Protein AF-A0A0M2K9Y0-F1 (afdb_monomer_lite)

Structure (mmCIF, N/CA/C/O backbone):
data_AF-A0A0M2K9Y0-F1
#
_entry.id   AF-A0A0M2K9Y0-F1
#
loop_
_atom_site.group_PDB
_atom_site.id
_atom_site.type_symbol
_atom_site.label_atom_id
_atom_site.label_alt_id
_atom_site.label_comp_id
_atom_site.label_asym_id
_atom_site.label_entity_id
_atom_site.label_seq_id
_atom_site.pdbx_PDB_ins_code
_atom_site.Cartn_x
_atom_site.Cartn_y
_atom_site.Cartn_z
_atom_site.occupancy
_atom_site.B_iso_or_equiv
_atom_site.auth_seq_id
_atom_site.auth_comp_id
_atom_site.auth_asym_id
_atom_site.auth_atom_id
_atom_site.pdbx_PDB_model_num
ATOM 1 N N . MET A 1 1 ? 12.605 -14.183 -4.926 1.00 55.97 1 MET A N 1
ATOM 2 C CA . MET A 1 1 ? 11.621 -13.102 -4.736 1.00 55.97 1 MET A CA 1
ATOM 3 C C . MET A 1 1 ? 12.272 -12.080 -3.832 1.00 55.97 1 MET A C 1
ATOM 5 O O . MET A 1 1 ? 12.759 -12.488 -2.782 1.00 55.97 1 MET A O 1
ATOM 9 N N . ALA A 1 2 ? 12.395 -10.829 -4.276 1.00 66.50 2 ALA A N 1
ATOM 10 C CA . ALA A 1 2 ? 12.900 -9.761 -3.421 1.00 66.50 2 ALA A CA 1
ATOM 11 C C . ALA A 1 2 ? 11.854 -9.487 -2.333 1.00 66.50 2 ALA A C 1
ATOM 13 O O . ALA A 1 2 ? 10.658 -9.453 -2.622 1.00 66.50 2 ALA A O 1
ATOM 14 N N . ALA A 1 3 ? 12.289 -9.396 -1.080 1.00 82.62 3 ALA A N 1
ATOM 15 C CA . ALA A 1 3 ? 11.412 -8.956 -0.004 1.00 82.62 3 ALA A CA 1
ATOM 16 C C . ALA A 1 3 ? 11.192 -7.439 -0.132 1.00 82.62 3 ALA A C 1
ATOM 18 O O . ALA A 1 3 ? 12.059 -6.735 -0.644 1.00 82.62 3 ALA A O 1
ATOM 19 N N . LEU A 1 4 ? 10.020 -6.955 0.284 1.00 89.31 4 LEU A N 1
ATOM 20 C CA . LEU A 1 4 ? 9.705 -5.529 0.232 1.00 89.31 4 LEU A CA 1
ATOM 21 C C . LEU A 1 4 ? 10.547 -4.768 1.256 1.00 89.31 4 LEU A C 1
ATOM 23 O O . LEU A 1 4 ? 10.707 -5.211 2.396 1.00 89.31 4 LEU A O 1
ATOM 27 N N . THR A 1 5 ? 11.033 -3.597 0.866 1.00 92.94 5 THR A N 1
ATOM 28 C CA . THR A 1 5 ? 11.694 -2.672 1.789 1.00 92.94 5 THR A CA 1
ATOM 29 C C . THR A 1 5 ? 10.695 -2.128 2.807 1.00 92.94 5 THR A C 1
ATOM 31 O O . THR A 1 5 ? 9.479 -2.114 2.586 1.00 92.94 5 THR A O 1
ATOM 34 N N . ARG A 1 6 ? 11.204 -1.605 3.927 1.00 93.75 6 ARG A N 1
ATOM 35 C CA . ARG A 1 6 ? 10.349 -0.961 4.933 1.00 93.75 6 ARG A CA 1
ATOM 36 C C . ARG A 1 6 ? 9.558 0.217 4.358 1.00 93.75 6 ARG A C 1
ATOM 38 O O . ARG A 1 6 ? 8.372 0.321 4.631 1.00 93.75 6 ARG A O 1
ATOM 45 N N . ALA A 1 7 ? 10.178 1.025 3.499 1.00 92.94 7 ALA A N 1
ATOM 46 C CA . ALA A 1 7 ? 9.509 2.151 2.850 1.00 92.94 7 ALA A CA 1
ATOM 47 C C . ALA A 1 7 ? 8.328 1.708 1.967 1.00 92.94 7 ALA A C 1
ATOM 49 O O . ALA A 1 7 ? 7.279 2.345 1.983 1.00 92.94 7 ALA A O 1
ATOM 50 N N . GLN A 1 8 ? 8.469 0.596 1.237 1.00 94.12 8 GLN A N 1
ATOM 51 C CA . GLN A 1 8 ? 7.370 0.040 0.439 1.00 94.12 8 GLN A CA 1
ATOM 52 C C . GLN A 1 8 ? 6.230 -0.484 1.320 1.00 94.12 8 GLN A C 1
ATOM 54 O O . GLN A 1 8 ? 5.065 -0.298 0.986 1.00 94.12 8 GLN A O 1
ATOM 59 N N . ILE A 1 9 ? 6.546 -1.119 2.453 1.00 95.94 9 ILE A N 1
ATOM 60 C CA . ILE A 1 9 ? 5.533 -1.586 3.413 1.00 95.94 9 ILE A CA 1
ATOM 61 C C . ILE A 1 9 ? 4.781 -0.397 4.023 1.00 95.94 9 ILE A C 1
ATOM 63 O O . ILE A 1 9 ? 3.552 -0.430 4.082 1.00 95.94 9 ILE A O 1
ATOM 67 N N . ASP A 1 10 ? 5.497 0.660 4.410 1.00 96.00 10 ASP A N 1
ATOM 68 C CA . ASP A 1 10 ? 4.901 1.880 4.963 1.00 96.00 10 ASP A CA 1
ATOM 69 C C . ASP A 1 10 ? 3.976 2.564 3.936 1.00 96.00 10 ASP A C 1
ATOM 71 O O . ASP A 1 10 ? 2.878 3.001 4.282 1.00 96.00 10 ASP A O 1
ATOM 75 N N . GLU A 1 11 ? 4.364 2.598 2.655 1.00 96.06 11 GLU A N 1
ATOM 76 C CA . GLU A 1 11 ? 3.519 3.115 1.570 1.00 96.06 11 GLU A CA 1
ATOM 77 C C . GLU A 1 11 ? 2.243 2.281 1.370 1.00 96.06 11 GLU A C 1
ATOM 79 O O . GLU A 1 11 ? 1.153 2.836 1.205 1.00 96.06 11 GLU A O 1
ATOM 84 N N . ILE A 1 12 ? 2.354 0.948 1.395 1.00 97.19 12 ILE A N 1
ATOM 85 C CA . ILE A 1 12 ? 1.192 0.051 1.306 1.00 97.19 12 ILE A CA 1
ATOM 86 C C . ILE A 1 12 ? 0.241 0.321 2.474 1.00 97.19 12 ILE A C 1
ATOM 88 O O . ILE A 1 12 ? -0.965 0.459 2.261 1.00 97.19 12 ILE A O 1
ATOM 92 N N . GLN A 1 13 ? 0.781 0.430 3.689 1.00 97.44 13 GLN A N 1
ATOM 93 C CA . GLN A 1 13 ? -0.003 0.690 4.889 1.00 97.44 13 GLN A CA 1
ATOM 94 C C . GLN A 1 13 ? 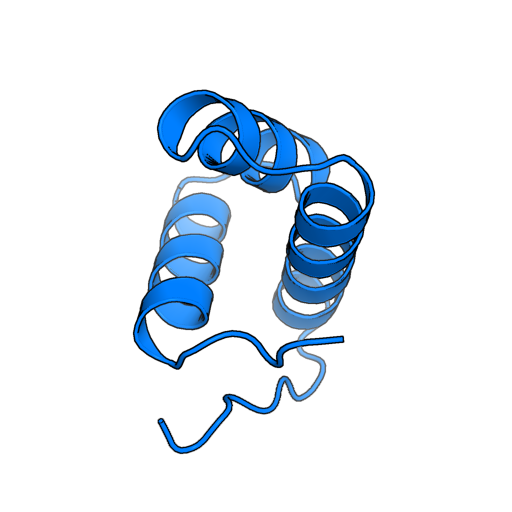-0.718 2.044 4.819 1.00 97.44 13 GLN A C 1
ATOM 96 O O . GLN A 1 13 ? -1.921 2.101 5.059 1.00 97.44 13 GLN A O 1
ATOM 101 N N . GLN A 1 14 ? -0.030 3.105 4.392 1.00 97.69 14 GLN A N 1
ATOM 102 C CA . GLN A 1 14 ? -0.639 4.425 4.227 1.00 97.69 14 GLN A CA 1
ATOM 103 C C . GLN A 1 14 ? -1.850 4.389 3.282 1.00 97.69 14 GLN A C 1
ATOM 105 O O . GLN A 1 14 ? -2.895 4.963 3.580 1.00 97.69 14 GLN A O 1
ATOM 110 N N . ARG A 1 15 ? -1.741 3.696 2.144 1.00 97.50 15 ARG A N 1
ATOM 111 C CA . ARG A 1 15 ? -2.841 3.609 1.169 1.00 97.50 15 ARG A CA 1
ATOM 112 C C . ARG A 1 15 ? -4.030 2.798 1.697 1.00 97.50 15 ARG A C 1
ATOM 114 O O . ARG A 1 15 ? -5.175 3.103 1.364 1.00 97.50 15 ARG A O 1
ATOM 121 N N . LEU A 1 16 ? -3.778 1.779 2.522 1.00 97.94 16 LEU A N 1
ATOM 122 C CA . LEU A 1 16 ? -4.838 1.051 3.230 1.00 97.94 16 LEU A CA 1
ATOM 123 C C . LEU A 1 16 ? -5.538 1.958 4.253 1.00 97.94 16 LEU A C 1
ATOM 125 O O . LEU A 1 16 ? -6.767 1.961 4.310 1.00 97.94 16 LEU A O 1
ATOM 1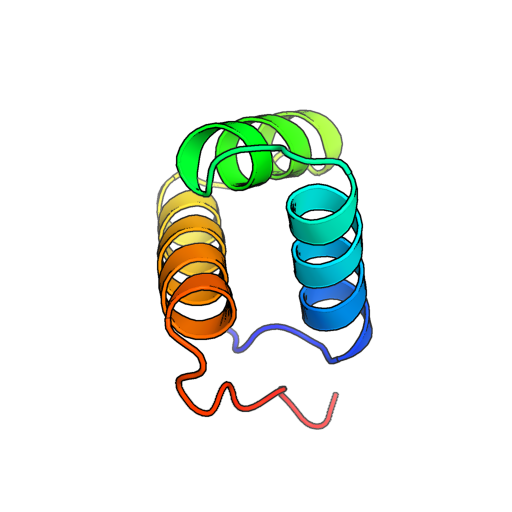29 N N . ASP A 1 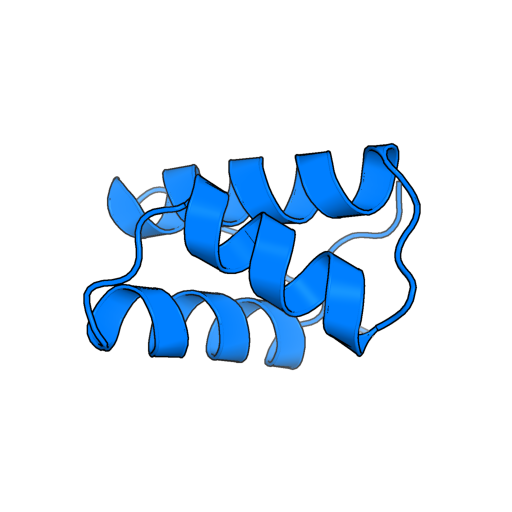17 ? -4.783 2.776 4.991 1.00 97.62 17 ASP A N 1
ATOM 130 C CA . ASP A 1 17 ? -5.326 3.757 5.943 1.00 97.62 17 ASP A CA 1
ATOM 131 C C . ASP A 1 17 ? -6.174 4.840 5.242 1.00 97.62 17 ASP A C 1
ATOM 133 O O . ASP A 1 17 ? -7.145 5.346 5.808 1.00 97.62 17 ASP A O 1
ATOM 137 N N . GLU A 1 18 ? -5.870 5.152 3.977 1.00 97.19 18 GLU A N 1
ATOM 138 C CA . GLU A 1 18 ? -6.684 6.009 3.099 1.00 97.19 18 GLU A CA 1
ATOM 139 C C . GLU A 1 18 ? -7.972 5.322 2.588 1.00 97.19 18 GLU A C 1
ATOM 141 O O . GLU A 1 18 ? -8.798 5.953 1.923 1.00 97.19 18 GLU A O 1
ATOM 146 N N . GLY A 1 19 ? -8.186 4.045 2.922 1.00 97.69 19 GLY A N 1
ATOM 147 C CA . G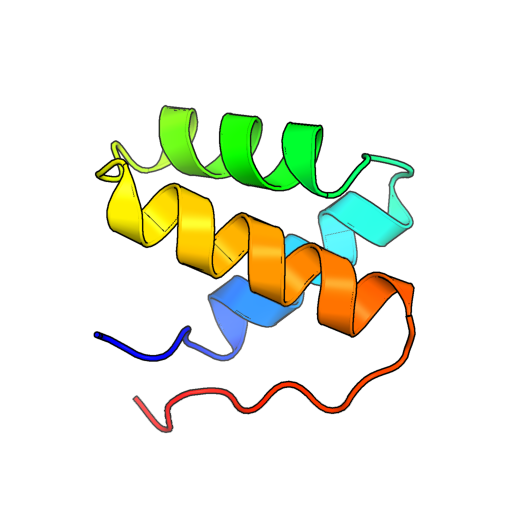LY A 1 19 ? -9.394 3.278 2.611 1.00 97.69 19 GLY A CA 1
ATOM 148 C C . GLY A 1 19 ? -9.340 2.495 1.297 1.00 97.69 19 GLY A C 1
ATOM 149 O O . GLY A 1 19 ? -10.378 2.022 0.828 1.00 97.69 19 GLY A O 1
ATOM 150 N N . MET A 1 20 ? -8.162 2.354 0.680 1.00 98.31 20 MET A N 1
ATOM 151 C CA . MET A 1 20 ? -8.002 1.515 -0.510 1.00 98.31 20 MET A CA 1
ATOM 152 C C . MET A 1 20 ? -8.084 0.022 -0.158 1.00 98.31 20 MET A C 1
ATOM 154 O O . MET A 1 20 ? -7.693 -0.397 0.928 1.00 98.31 20 MET A O 1
ATOM 158 N N . THR A 1 21 ? -8.555 -0.807 -1.096 1.00 98.38 21 THR A N 1
ATOM 159 C CA . THR A 1 21 ? -8.493 -2.272 -0.944 1.00 98.38 21 THR A CA 1
ATOM 160 C C . THR A 1 21 ? -7.102 -2.800 -1.316 1.00 98.38 21 THR A C 1
ATOM 162 O O . THR A 1 21 ? -6.408 -2.152 -2.106 1.00 98.38 21 THR A O 1
ATOM 165 N N . PRO A 1 22 ? -6.693 -3.989 -0.833 1.00 98.31 22 PRO A N 1
ATOM 166 C CA . PRO A 1 22 ? -5.422 -4.613 -1.212 1.00 98.31 22 PRO A CA 1
ATOM 167 C C . PRO A 1 22 ? -5.178 -4.695 -2.728 1.00 98.31 22 PRO A C 1
ATOM 169 O O . PRO A 1 22 ? -4.068 -4.436 -3.193 1.00 98.31 22 PRO A O 1
ATOM 172 N N . GLU A 1 23 ? -6.212 -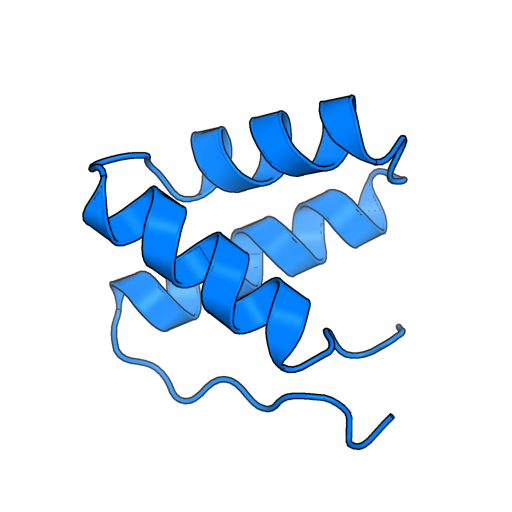4.993 -3.520 1.00 98.06 23 GLU A N 1
ATOM 173 C CA . GLU A 1 23 ? -6.144 -4.985 -4.988 1.00 98.06 23 GLU A CA 1
ATOM 174 C C . GLU A 1 23 ? -5.863 -3.589 -5.527 1.00 98.06 23 GLU A C 1
ATOM 176 O O . GLU A 1 23 ? -4.968 -3.412 -6.348 1.00 98.06 23 GLU A O 1
ATOM 181 N N . ALA A 1 24 ? -6.607 -2.589 -5.049 1.00 98.12 24 ALA A N 1
ATOM 182 C CA . ALA A 1 24 ? -6.456 -1.218 -5.506 1.00 98.12 24 ALA A CA 1
ATOM 183 C C . ALA A 1 24 ? -5.068 -0.659 -5.160 1.00 98.12 24 ALA A C 1
ATOM 185 O O . ALA A 1 24 ? -4.501 0.098 -5.951 1.00 98.12 24 ALA A O 1
ATOM 186 N N . VAL A 1 25 ? -4.507 -1.039 -4.006 1.00 97.94 25 VAL A N 1
ATOM 187 C CA . VAL A 1 25 ? -3.137 -0.682 -3.619 1.00 97.94 25 VAL A CA 1
ATOM 188 C C . VAL A 1 25 ? -2.133 -1.292 -4.592 1.00 97.94 25 VAL A C 1
ATOM 190 O O . VAL A 1 25 ? -1.337 -0.548 -5.166 1.00 97.94 25 VAL A O 1
ATOM 193 N N . ALA A 1 26 ? -2.203 -2.604 -4.827 1.00 96.94 26 ALA A N 1
ATOM 194 C CA . ALA A 1 26 ? -1.285 -3.308 -5.719 1.00 96.94 26 ALA A CA 1
ATOM 195 C C . ALA A 1 26 ? -1.358 -2.794 -7.163 1.00 96.94 26 ALA A C 1
ATOM 197 O O . ALA A 1 26 ? -0.328 -2.492 -7.761 1.00 96.94 26 ALA A O 1
ATOM 198 N N . ASP A 1 27 ? -2.566 -2.591 -7.685 1.00 95.81 27 ASP A N 1
ATOM 199 C CA . ASP A 1 27 ? -2.790 -2.029 -9.017 1.00 95.81 27 ASP A CA 1
ATOM 200 C C . ASP A 1 27 ? -2.256 -0.596 -9.134 1.00 95.81 27 ASP A C 1
ATOM 202 O O . ASP A 1 27 ? -1.735 -0.189 -10.174 1.00 95.81 27 ASP A O 1
ATOM 206 N N . SER A 1 28 ? -2.408 0.203 -8.076 1.00 95.06 28 SER A N 1
ATOM 207 C CA . SER A 1 28 ? -1.933 1.584 -8.053 1.00 95.06 28 SER A CA 1
ATOM 208 C C . SER A 1 28 ? -0.406 1.655 -7.992 1.00 95.06 28 SER A C 1
ATOM 210 O O . SER A 1 28 ? 0.191 2.395 -8.772 1.00 95.06 28 SER A O 1
ATOM 212 N N . ILE A 1 29 ? 0.241 0.881 -7.111 1.00 94.44 29 ILE A N 1
ATOM 213 C CA . ILE A 1 29 ? 1.711 0.840 -7.021 1.00 94.44 29 ILE A CA 1
ATOM 214 C C . ILE A 1 29 ? 2.297 0.247 -8.305 1.00 94.44 29 ILE A C 1
ATOM 216 O O . ILE A 1 29 ? 3.194 0.848 -8.890 1.00 94.44 29 ILE A O 1
ATOM 220 N N . GLY A 1 30 ? 1.739 -0.863 -8.797 1.00 93.06 30 GLY A N 1
ATOM 221 C CA . GLY A 1 30 ? 2.203 -1.535 -10.010 1.00 93.06 30 GLY A CA 1
ATOM 222 C C . GLY A 1 30 ? 2.233 -0.621 -11.231 1.00 93.06 30 GLY A C 1
ATOM 223 O O . GLY A 1 30 ? 3.226 -0.591 -11.949 1.00 93.06 30 GLY A O 1
ATOM 224 N N . ARG A 1 31 ? 1.195 0.207 -11.423 1.00 90.94 31 ARG A N 1
ATOM 225 C CA . ARG A 1 31 ? 1.170 1.198 -12.514 1.00 90.94 31 ARG A CA 1
ATOM 226 C C . ARG A 1 31 ? 2.180 2.332 -12.345 1.00 90.94 31 ARG A C 1
ATOM 228 O O . ARG A 1 31 ? 2.661 2.849 -13.345 1.00 90.94 31 ARG A O 1
ATOM 235 N N . LEU A 1 32 ? 2.438 2.775 -11.114 1.00 92.06 32 LEU A N 1
ATOM 236 C CA . LEU A 1 32 ? 3.340 3.901 -10.846 1.00 92.06 32 LEU A CA 1
ATOM 237 C C . LEU A 1 32 ? 4.814 3.502 -10.946 1.00 92.06 32 LEU A C 1
ATOM 239 O O . LEU A 1 32 ? 5.627 4.309 -11.387 1.00 92.06 32 LEU A O 1
ATOM 243 N N . ALA A 1 33 ? 5.137 2.279 -10.531 1.00 88.75 33 ALA A N 1
ATOM 244 C CA . ALA A 1 33 ? 6.501 1.766 -10.456 1.00 88.75 33 ALA A CA 1
ATOM 245 C C . ALA A 1 33 ? 6.876 0.814 -11.609 1.00 88.75 33 ALA A C 1
ATOM 247 O O . ALA A 1 33 ? 7.986 0.296 -11.599 1.00 88.75 33 ALA A O 1
ATOM 248 N N . ASP A 1 34 ? 5.986 0.620 -12.593 1.00 90.94 34 ASP A N 1
ATOM 249 C CA . ASP A 1 34 ? 6.175 -0.287 -13.742 1.00 90.94 34 ASP A CA 1
ATOM 250 C C . ASP A 1 34 ? 6.583 -1.707 -13.311 1.00 90.94 34 ASP A C 1
ATOM 252 O O . ASP A 1 34 ? 7.556 -2.282 -13.795 1.00 90.94 34 ASP A O 1
ATOM 256 N N . LEU A 1 35 ? 5.853 -2.241 -12.328 1.00 90.00 35 LEU A N 1
ATOM 257 C CA . LEU A 1 35 ? 6.156 -3.536 -11.720 1.00 90.00 35 LEU A CA 1
ATOM 258 C C . LEU A 1 35 ? 5.697 -4.700 -12.591 1.00 90.00 35 LEU A C 1
ATOM 260 O O . LEU A 1 35 ? 4.675 -4.620 -13.282 1.00 90.00 35 LEU A O 1
ATOM 264 N N . ASP A 1 36 ? 6.403 -5.821 -12.476 1.00 92.31 36 ASP A N 1
ATOM 265 C CA . ASP A 1 36 ? 5.963 -7.063 -13.094 1.00 92.31 36 ASP A CA 1
ATOM 266 C C . ASP A 1 36 ? 4.781 -7.710 -12.341 1.00 92.31 36 ASP A C 1
ATOM 268 O O . ASP A 1 36 ? 4.414 -7.346 -11.219 1.00 92.31 36 ASP A O 1
ATOM 272 N N . GLU A 1 37 ? 4.136 -8.690 -12.979 1.00 91.62 37 GLU A N 1
ATOM 273 C CA . GLU A 1 37 ? 2.957 -9.359 -12.413 1.00 91.62 37 GLU A CA 1
ATOM 274 C C . GLU A 1 37 ? 3.259 -10.048 -11.071 1.00 91.62 37 GLU A C 1
ATOM 276 O O . GLU A 1 37 ? 2.401 -10.101 -10.186 1.00 91.62 37 GLU A O 1
ATOM 281 N N . LEU A 1 38 ? 4.479 -10.555 -10.890 1.00 92.38 38 LEU A N 1
ATOM 282 C CA . LEU A 1 38 ? 4.878 -11.253 -9.674 1.00 92.38 38 LEU A CA 1
ATOM 283 C C . LEU A 1 38 ? 5.107 -10.266 -8.522 1.00 92.38 38 LEU A C 1
ATOM 285 O O . LEU A 1 38 ? 4.687 -10.533 -7.396 1.00 92.38 38 LEU A O 1
ATOM 289 N N . GLU A 1 39 ? 5.692 -9.106 -8.796 1.00 92.62 39 GLU A N 1
ATOM 290 C CA . GLU A 1 39 ? 5.843 -8.002 -7.848 1.00 92.62 39 GLU A CA 1
ATOM 291 C C . GLU A 1 39 ? 4.485 -7.433 -7.415 1.00 92.62 39 GLU A C 1
ATOM 293 O O . GLU A 1 39 ? 4.253 -7.218 -6.222 1.00 92.62 39 GLU A O 1
ATOM 298 N N . VAL A 1 40 ? 3.537 -7.284 -8.347 1.00 94.69 40 VAL A N 1
ATOM 299 C CA . VAL A 1 40 ? 2.154 -6.889 -8.027 1.00 94.69 40 VAL A CA 1
ATOM 300 C C . VAL A 1 40 ? 1.489 -7.910 -7.098 1.00 94.69 40 VAL A C 1
ATOM 302 O O . VAL A 1 40 ? 0.811 -7.531 -6.139 1.00 94.69 40 VAL A O 1
ATOM 305 N N . VAL A 1 41 ? 1.702 -9.211 -7.328 1.00 95.19 41 VAL A N 1
ATOM 306 C CA . VAL A 1 41 ? 1.192 -10.271 -6.443 1.00 95.19 41 VAL A CA 1
ATOM 307 C C . VAL A 1 41 ? 1.793 -10.170 -5.041 1.00 95.19 41 VAL A C 1
ATOM 309 O O . VAL A 1 41 ? 1.052 -10.314 -4.066 1.00 95.19 41 VAL A O 1
ATOM 312 N N . VAL A 1 42 ? 3.096 -9.897 -4.926 1.00 94.88 42 VAL A N 1
ATOM 313 C CA . VAL A 1 42 ? 3.767 -9.708 -3.629 1.00 94.88 42 VAL A CA 1
ATOM 314 C C . VAL A 1 42 ? 3.147 -8.536 -2.872 1.00 94.88 42 VAL A C 1
ATOM 316 O O . VAL A 1 42 ? 2.731 -8.712 -1.730 1.00 94.88 42 VAL A O 1
ATOM 319 N N . ILE A 1 43 ? 2.989 -7.379 -3.520 1.00 95.75 43 ILE A N 1
ATOM 320 C CA . ILE A 1 43 ? 2.363 -6.199 -2.908 1.00 95.75 43 ILE A CA 1
ATOM 321 C C . ILE A 1 43 ? 0.935 -6.500 -2.461 1.00 95.75 43 ILE A C 1
ATOM 323 O O . ILE A 1 43 ? 0.560 -6.162 -1.340 1.00 95.75 43 ILE A O 1
ATOM 327 N N . ARG A 1 44 ? 0.138 -7.165 -3.306 1.00 97.25 44 ARG A N 1
ATOM 328 C CA . ARG A 1 44 ? -1.242 -7.524 -2.962 1.00 97.25 44 ARG A CA 1
ATOM 329 C C . ARG A 1 44 ? -1.295 -8.444 -1.745 1.00 97.25 44 ARG A C 1
ATOM 331 O O . ARG A 1 44 ? -2.107 -8.213 -0.856 1.00 97.25 44 ARG A O 1
ATOM 338 N N . SER A 1 45 ? -0.437 -9.463 -1.695 1.00 96.50 45 SER A N 1
ATOM 339 C CA . SER A 1 45 ? -0.347 -10.369 -0.544 1.00 96.50 45 SER A CA 1
ATOM 340 C C . SER A 1 45 ? 0.034 -9.609 0.723 1.00 96.50 45 SER A C 1
ATOM 342 O O . SER A 1 45 ? -0.629 -9.753 1.742 1.00 96.50 45 SER A O 1
ATOM 344 N N . THR A 1 46 ? 1.040 -8.737 0.646 1.00 96.44 46 THR A N 1
ATOM 345 C CA . THR A 1 46 ? 1.454 -7.904 1.779 1.00 96.44 46 THR A CA 1
ATOM 346 C C . THR A 1 46 ? 0.342 -6.970 2.248 1.00 96.44 46 THR A C 1
ATOM 348 O O . THR A 1 46 ? 0.144 -6.811 3.448 1.00 96.44 46 THR A O 1
ATOM 351 N N . ALA A 1 47 ? -0.422 -6.380 1.329 1.00 97.75 47 ALA A N 1
ATOM 352 C CA . ALA A 1 47 ? -1.555 -5.535 1.684 1.00 97.75 47 ALA A CA 1
ATOM 353 C C . ALA A 1 47 ? -2.662 -6.324 2.409 1.00 97.75 47 ALA A C 1
ATOM 355 O O . ALA A 1 47 ? -3.261 -5.809 3.350 1.00 97.75 47 ALA A O 1
ATOM 356 N N . TYR A 1 48 ? -2.902 -7.580 2.020 1.00 98.19 48 TYR A N 1
ATOM 357 C CA . TYR A 1 48 ? -3.796 -8.481 2.752 1.00 98.19 48 TYR A CA 1
ATOM 358 C C . TYR A 1 48 ? -3.282 -8.806 4.153 1.00 98.19 48 TYR A C 1
ATOM 360 O O . TYR A 1 48 ? -4.058 -8.760 5.106 1.00 98.19 48 TYR A O 1
ATOM 368 N N . ASP A 1 49 ? -1.994 -9.113 4.282 1.00 97.44 49 ASP A N 1
ATOM 369 C CA . ASP A 1 49 ? -1.381 -9.414 5.575 1.00 97.44 49 ASP A CA 1
ATOM 370 C C . ASP A 1 49 ? -1.521 -8.215 6.527 1.00 97.44 49 ASP A C 1
ATOM 372 O O . ASP A 1 49 ? -2.030 -8.362 7.636 1.00 97.44 49 ASP A O 1
ATOM 376 N N . LEU A 1 50 ? -1.191 -7.006 6.061 1.00 96.75 50 LEU A N 1
ATOM 377 C CA . LEU A 1 50 ? -1.345 -5.772 6.839 1.00 96.75 50 LEU A CA 1
ATOM 378 C C . LEU A 1 50 ? -2.802 -5.509 7.235 1.00 96.75 50 LEU A C 1
ATOM 380 O O . LEU A 1 50 ? -3.071 -5.200 8.396 1.00 96.75 50 LEU A O 1
ATOM 384 N N . LEU A 1 51 ? -3.745 -5.666 6.301 1.00 97.44 51 LEU A N 1
ATOM 385 C CA . LEU A 1 51 ? -5.172 -5.463 6.566 1.00 97.44 51 LEU A CA 1
ATOM 386 C C . LEU A 1 51 ? -5.708 -6.435 7.631 1.00 97.44 51 LEU A C 1
ATOM 388 O O . LEU A 1 51 ? -6.569 -6.067 8.428 1.00 97.44 51 LEU A O 1
ATOM 392 N N . ASN A 1 52 ? -5.187 -7.662 7.659 1.00 96.81 52 ASN A N 1
ATOM 393 C CA . ASN A 1 52 ? -5.562 -8.688 8.630 1.00 96.81 52 ASN A CA 1
ATOM 394 C C . ASN A 1 52 ? -4.787 -8.585 9.959 1.00 96.81 52 ASN A C 1
ATOM 396 O O . ASN A 1 52 ? -5.086 -9.329 10.893 1.00 96.81 52 ASN A O 1
ATOM 400 N N . GLY A 1 53 ? -3.819 -7.668 10.071 1.00 94.25 53 GLY A N 1
ATOM 401 C CA . GLY A 1 53 ? -2.956 -7.530 11.248 1.00 94.25 53 GLY A CA 1
ATOM 402 C C . GLY A 1 53 ? -1.875 -8.611 11.359 1.00 94.25 53 GLY A C 1
ATOM 403 O O . GLY A 1 53 ? -1.333 -8.829 12.445 1.00 94.25 53 GLY A O 1
ATOM 404 N N . GLU A 1 54 ? -1.563 -9.290 10.257 1.00 94.88 54 GLU A N 1
ATOM 405 C CA . GLU A 1 54 ? -0.519 -10.305 10.190 1.00 94.88 54 GLU A CA 1
ATOM 406 C C . GLU A 1 54 ? 0.880 -9.662 10.153 1.00 94.88 54 GLU A C 1
ATOM 408 O O . GLU A 1 54 ? 1.080 -8.570 9.607 1.00 94.88 54 GLU A O 1
ATOM 413 N N . PRO A 1 55 ? 1.893 -10.319 10.739 1.00 89.19 55 PRO A N 1
ATOM 414 C CA . PRO A 1 55 ? 3.243 -9.784 10.781 1.00 89.19 55 PRO A CA 1
ATOM 415 C C . PRO A 1 55 ? 3.911 -9.825 9.399 1.00 89.19 55 PRO A C 1
ATOM 417 O O . PRO A 1 55 ? 4.259 -10.892 8.893 1.00 89.19 55 PRO A O 1
ATOM 420 N N . VAL A 1 56 ? 4.208 -8.649 8.843 1.00 90.81 56 VAL A N 1
ATOM 421 C CA . VAL A 1 56 ? 4.996 -8.493 7.610 1.00 90.81 56 VAL A CA 1
ATOM 422 C C . VAL A 1 56 ? 6.456 -8.194 7.947 1.00 90.81 56 VAL A C 1
ATOM 424 O O . VAL A 1 56 ? 6.765 -7.343 8.784 1.00 90.81 56 VAL A O 1
ATOM 427 N N . ARG A 1 57 ? 7.384 -8.896 7.289 1.00 85.75 57 ARG A N 1
ATOM 428 C CA . ARG A 1 57 ? 8.827 -8.655 7.424 1.00 85.75 57 ARG A CA 1
ATOM 429 C C . ARG A 1 57 ? 9.340 -7.850 6.239 1.00 85.75 57 ARG A C 1
ATOM 431 O O . ARG A 1 57 ? 9.157 -8.260 5.097 1.00 85.75 57 ARG A O 1
ATOM 438 N N . ALA A 1 58 ? 10.014 -6.747 6.540 1.00 85.44 58 ALA A N 1
ATOM 439 C CA . ALA A 1 58 ? 10.785 -5.998 5.559 1.00 85.44 58 ALA A CA 1
ATOM 440 C C . ALA A 1 58 ? 12.091 -6.737 5.229 1.00 85.44 58 ALA A C 1
ATOM 442 O O . ALA A 1 58 ? 12.623 -7.443 6.093 1.00 85.44 58 ALA A O 1
ATOM 443 N N . SER A 1 59 ? 12.631 -6.549 4.024 1.00 84.19 59 SER A N 1
ATOM 444 C CA . SER A 1 59 ? 14.064 -6.752 3.821 1.00 84.19 59 SER A CA 1
ATOM 445 C C . SER A 1 59 ? 14.830 -5.666 4.571 1.00 84.19 59 SER A C 1
ATOM 447 O O . SER A 1 59 ? 14.467 -4.488 4.519 1.00 84.19 59 SER A O 1
ATOM 449 N N . ASP A 1 60 ? 15.887 -6.077 5.267 1.00 68.81 60 ASP A N 1
ATOM 450 C CA . ASP A 1 60 ? 16.952 -5.165 5.670 1.00 68.81 60 ASP A CA 1
ATOM 451 C C . ASP A 1 60 ? 17.767 -4.880 4.401 1.00 68.81 60 ASP A C 1
ATOM 453 O O . ASP A 1 60 ? 18.666 -5.648 4.059 1.00 68.81 60 ASP A O 1
ATOM 457 N N . ASP A 1 61 ? 17.354 -3.864 3.649 1.00 57.12 61 ASP A N 1
ATOM 458 C CA . ASP A 1 61 ? 18.090 -3.339 2.491 1.00 57.12 61 ASP A CA 1
ATOM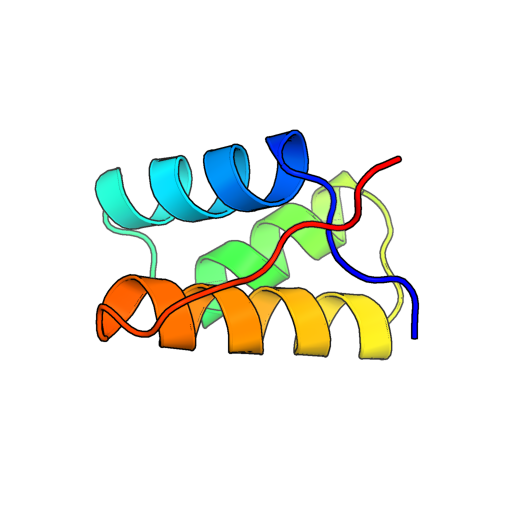 459 C C . ASP A 1 61 ? 18.975 -2.160 2.930 1.00 57.12 61 ASP A C 1
ATOM 461 O O . ASP A 1 61 ? 18.474 -1.306 3.705 1.00 57.12 61 ASP A O 1
#

Sequence (61 aa):
MAALTRAQIDEIQQRLDEGMTPEAVADSIGRLADLDELEVVVIRSTAYDLLNGEPVRASDD

Foldseek 3Di:
DAFAAPVLLVQLLVVVVVVDQLLRSLVVCCVVVVDDPVSSVNSSVSSVCVVVVHDGDHPPD

Radius of gyration: 10.43 Å; chains: 1; bounding box: 28×19×25 Å

Secondary structure (DSSP, 8-state):
-PPPBHHHHHHHHHHHHTT--HHHHHHHHHHHHT--HHHHHHHHHHHHHHHHT--PPPB--

Organism: NCBI:txid1807

pLDDT: mean 92.26, std 8.92, range [55.97, 98.38]